Protein AF-A0A7V3KN75-F1 (afdb_monomer_lite)

pLDDT: mean 82.06, std 17.1, range [34.19, 98.38]

InterPro domains:
  IPR048667 Imm-5-like [PF21805] (8-122)

Secondary structure (DSSP, 8-state):
--HHHHHHHHHS-HHHHHHHHHHHHHHHHHHHHTT-TT--HHHHHHHHHHHHHTTSS-HHHHHHHHHHHHHHHHH---HHHHHHHHHHHHHHHTTT-TTHHHHHHHHHHHHHHHHHT-S---EEPTTS-EE-HHHHHHHHHHHHHHHHHHHHHHHHHHHHHHHHT--

Organism: NCBI:txid2052148

Radius of gyration: 17.26 Å; chains: 1; bounding box: 53×40×43 Å

Structure (mmCIF, N/CA/C/O backbone):
data_AF-A0A7V3KN75-F1
#
_entry.id   AF-A0A7V3KN75-F1
#
loop_
_atom_site.group_PDB
_atom_site.id
_atom_site.type_symbol
_atom_site.label_atom_id
_atom_site.label_alt_id
_atom_site.label_comp_id
_atom_site.label_asym_id
_atom_site.label_entity_id
_atom_site.label_seq_id
_atom_site.pdbx_PDB_ins_code
_atom_site.Cartn_x
_atom_site.Cartn_y
_atom_site.Cartn_z
_atom_site.occupancy
_atom_site.B_iso_or_equiv
_atom_site.auth_seq_id
_atom_site.auth_comp_id
_atom_site.auth_asym_id
_atom_site.auth_atom_id
_atom_site.pdbx_PDB_model_num
ATOM 1 N N . MET A 1 1 ? 3.617 18.042 2.501 1.00 60.09 1 MET A N 1
ATOM 2 C CA . MET A 1 1 ? 2.221 17.600 2.306 1.00 60.09 1 MET A CA 1
ATOM 3 C C . MET A 1 1 ? 1.349 18.780 2.686 1.00 60.09 1 MET A C 1
ATOM 5 O O . MET A 1 1 ? 1.619 19.323 3.752 1.00 60.09 1 MET A O 1
ATOM 9 N N . PRO A 1 2 ? 0.418 19.227 1.830 1.00 69.69 2 PRO A N 1
ATOM 10 C CA . PRO A 1 2 ? -0.382 20.414 2.116 1.00 69.69 2 PRO A CA 1
ATOM 11 C C . PRO A 1 2 ? -1.192 20.231 3.405 1.00 69.69 2 PRO A C 1
ATOM 13 O O . PRO A 1 2 ? -1.719 19.144 3.644 1.00 69.69 2 PRO A O 1
ATOM 16 N N . GLU A 1 3 ? -1.292 21.281 4.214 1.00 74.94 3 GLU A N 1
ATOM 17 C CA . GLU A 1 3 ? -1.978 21.284 5.515 1.00 74.94 3 GLU A CA 1
ATOM 18 C C . GLU A 1 3 ? -3.418 20.768 5.420 1.00 74.94 3 GLU A C 1
ATOM 20 O O . GLU A 1 3 ? -3.798 19.844 6.135 1.00 74.94 3 GLU A O 1
ATOM 25 N N . LYS A 1 4 ? -4.154 21.236 4.408 1.00 73.69 4 LYS A N 1
ATOM 26 C CA . LYS A 1 4 ? -5.523 20.799 4.109 1.00 73.69 4 LYS A CA 1
ATOM 27 C C . LYS A 1 4 ? -5.659 19.281 3.936 1.00 73.69 4 LYS A C 1
ATOM 29 O O . LYS A 1 4 ? -6.666 18.698 4.308 1.00 73.69 4 LYS A O 1
ATOM 34 N N . VAL A 1 5 ? -4.641 18.612 3.392 1.00 70.81 5 VAL A N 1
ATOM 35 C CA . VAL A 1 5 ? -4.664 17.151 3.223 1.00 70.81 5 VAL A CA 1
ATOM 36 C C . VAL A 1 5 ? -4.415 16.444 4.561 1.00 70.81 5 VAL A C 1
ATOM 38 O O . VAL A 1 5 ? -4.982 15.384 4.807 1.00 70.81 5 VAL A O 1
ATOM 41 N N . ARG A 1 6 ? -3.588 17.018 5.444 1.00 74.00 6 ARG A N 1
ATOM 42 C CA . ARG A 1 6 ? -3.345 16.451 6.780 1.00 74.00 6 ARG A CA 1
ATOM 43 C C . ARG A 1 6 ? -4.596 16.519 7.639 1.00 74.00 6 ARG A C 1
ATOM 45 O O . ARG A 1 6 ? -4.937 15.529 8.269 1.00 74.00 6 ARG A O 1
ATOM 52 N N . GLU A 1 7 ? -5.289 17.650 7.611 1.00 77.00 7 GLU A N 1
ATOM 53 C CA . GLU A 1 7 ? -6.553 17.838 8.323 1.00 77.00 7 GLU A CA 1
ATOM 54 C C . GLU A 1 7 ? -7.619 16.837 7.854 1.00 77.00 7 GLU A C 1
ATOM 56 O O . GLU A 1 7 ? -8.274 16.182 8.663 1.00 77.00 7 GLU A O 1
ATOM 61 N N . LEU A 1 8 ? -7.737 16.654 6.539 1.00 72.31 8 LEU A N 1
ATOM 62 C CA . LEU A 1 8 ? -8.638 15.675 5.937 1.00 72.31 8 LEU A CA 1
ATOM 63 C C . LEU A 1 8 ? -8.322 14.237 6.374 1.00 72.31 8 LEU A C 1
ATOM 65 O O . LEU A 1 8 ? -9.219 13.495 6.775 1.00 72.31 8 LEU A O 1
ATOM 69 N N . VAL A 1 9 ? -7.043 13.852 6.363 1.00 77.62 9 VAL A N 1
ATOM 70 C CA . VAL A 1 9 ? -6.611 12.552 6.892 1.00 77.62 9 VAL A CA 1
ATOM 71 C C . VAL A 1 9 ? -6.926 12.447 8.381 1.00 77.62 9 VAL A C 1
ATOM 73 O O . VAL A 1 9 ? -7.412 11.409 8.818 1.00 77.62 9 VAL A O 1
ATOM 76 N N . ALA A 1 10 ? -6.723 13.513 9.160 1.00 76.25 10 ALA A N 1
A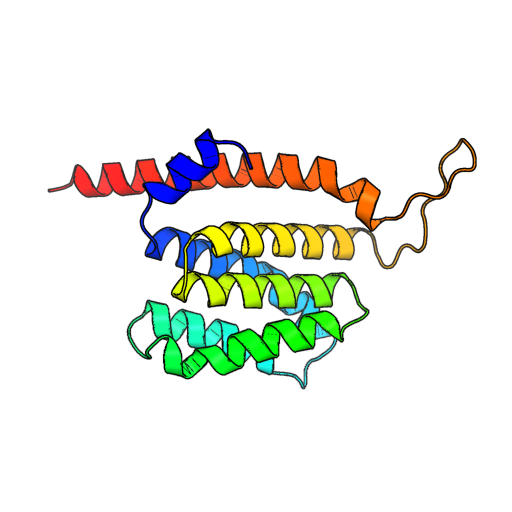TOM 77 C CA . ALA A 1 10 ? -6.983 13.548 10.597 1.00 76.25 10 ALA A CA 1
ATOM 78 C C . ALA A 1 10 ? -8.465 13.326 10.956 1.00 76.25 10 ALA A C 1
ATOM 80 O O . ALA A 1 10 ? -8.727 12.663 11.959 1.00 76.25 10 ALA A O 1
ATOM 81 N N . LYS A 1 11 ? -9.409 13.786 10.128 1.00 78.50 11 LYS A N 1
ATOM 82 C CA . LYS A 1 11 ? -10.856 13.673 10.390 1.00 78.50 11 LYS A CA 1
ATOM 83 C C . LYS A 1 11 ? -11.494 12.359 9.923 1.00 78.50 11 LYS A C 1
ATOM 85 O O . LYS A 1 11 ? -12.452 11.916 10.542 1.00 78.50 11 LYS A O 1
ATOM 90 N N . ALA A 1 12 ? -10.985 11.733 8.861 1.00 76.88 12 ALA A N 1
ATOM 91 C CA . ALA A 1 12 ? -11.597 10.521 8.307 1.00 76.88 12 ALA A CA 1
ATOM 92 C C . ALA A 1 12 ? -11.220 9.227 9.064 1.00 76.88 12 ALA A C 1
ATOM 94 O O . ALA A 1 12 ? -10.147 9.122 9.677 1.00 76.88 12 ALA A O 1
ATOM 95 N N . ASP A 1 13 ? -12.122 8.238 8.997 1.00 84.69 13 ASP A N 1
ATOM 96 C CA . ASP A 1 13 ? -12.003 6.941 9.671 1.00 84.69 13 ASP A CA 1
ATOM 97 C C . ASP A 1 13 ? -10.783 6.149 9.163 1.00 84.69 13 ASP A C 1
ATOM 99 O O . ASP A 1 13 ? -10.505 6.057 7.961 1.00 84.69 13 ASP A O 1
ATOM 103 N N . LYS A 1 14 ? -10.048 5.531 10.094 1.00 85.62 14 LYS A N 1
ATOM 104 C CA . LYS A 1 14 ? -8.906 4.664 9.789 1.00 85.62 14 LYS A CA 1
ATOM 105 C C . LYS A 1 14 ? -9.299 3.482 8.894 1.00 85.62 14 LYS A C 1
ATOM 107 O O . LYS A 1 14 ? -8.489 3.101 8.051 1.00 85.62 14 LYS A O 1
ATOM 112 N N . GLN A 1 15 ? -10.496 2.910 9.042 1.00 87.38 15 GLN A N 1
ATOM 113 C CA . GLN A 1 15 ? -10.975 1.808 8.200 1.00 87.38 15 GLN A CA 1
ATOM 114 C C . GLN A 1 15 ? -11.089 2.215 6.729 1.00 87.38 15 GLN A C 1
ATOM 116 O O . GLN A 1 15 ? -10.676 1.453 5.855 1.00 87.38 15 GLN A O 1
ATOM 121 N N . ILE A 1 16 ? -11.570 3.430 6.454 1.00 87.19 16 ILE A N 1
ATOM 122 C CA . ILE A 1 16 ? -11.676 3.964 5.091 1.00 87.19 16 ILE A CA 1
ATOM 123 C C . ILE A 1 16 ? -10.283 4.046 4.455 1.00 87.19 16 ILE A C 1
ATOM 125 O O . ILE A 1 16 ? -10.060 3.528 3.358 1.00 87.19 16 ILE A O 1
ATOM 129 N N . PHE A 1 17 ? -9.313 4.624 5.171 1.00 89.69 17 PHE A N 1
ATOM 130 C CA . PHE A 1 17 ? -7.927 4.700 4.700 1.00 89.69 17 PHE A CA 1
ATOM 131 C C . PHE A 1 17 ? -7.277 3.331 4.543 1.00 89.69 17 PHE A C 1
ATOM 133 O O . PHE A 1 17 ? -6.519 3.114 3.599 1.00 89.69 17 PHE A O 1
ATOM 140 N N . ALA A 1 18 ? -7.567 2.406 5.452 1.00 92.06 18 ALA A N 1
ATOM 141 C CA . ALA A 1 18 ? -7.028 1.063 5.407 1.00 92.06 18 ALA A CA 1
ATOM 142 C C . ALA A 1 18 ? -7.529 0.278 4.193 1.00 92.06 18 ALA A C 1
ATOM 144 O O . ALA A 1 18 ? -6.726 -0.331 3.483 1.00 92.06 18 ALA A O 1
ATOM 145 N N . ARG A 1 19 ? -8.835 0.345 3.913 1.00 91.75 19 ARG A N 1
ATOM 146 C CA . ARG A 1 19 ? -9.437 -0.278 2.733 1.00 91.75 19 ARG A CA 1
ATOM 147 C C . ARG A 1 19 ? -8.858 0.312 1.452 1.00 91.75 19 ARG A C 1
ATOM 149 O O . ARG A 1 19 ? -8.375 -0.435 0.606 1.00 91.75 19 ARG A O 1
ATOM 156 N N . TRP A 1 20 ? -8.809 1.637 1.349 1.00 91.56 20 TRP A N 1
ATOM 157 C CA . TRP A 1 20 ? -8.233 2.311 0.186 1.00 91.56 20 TRP A CA 1
ATOM 158 C C . TRP A 1 20 ? -6.763 1.957 -0.041 1.00 91.56 20 TRP A C 1
ATOM 160 O O . TRP A 1 20 ? -6.362 1.640 -1.161 1.00 91.56 20 TRP A O 1
ATOM 170 N N . ALA A 1 21 ? -5.959 1.937 1.024 1.00 94.75 21 ALA A N 1
ATOM 171 C CA . ALA A 1 21 ? -4.559 1.542 0.941 1.00 94.75 21 ALA A CA 1
ATOM 172 C C . ALA A 1 21 ? -4.398 0.084 0.479 1.00 94.75 21 ALA A C 1
ATOM 174 O O . ALA A 1 21 ? -3.518 -0.194 -0.341 1.00 94.75 21 ALA A O 1
ATOM 175 N N . SER A 1 22 ? -5.258 -0.824 0.960 1.00 96.50 22 SER A N 1
ATOM 176 C CA . SER A 1 22 ? -5.300 -2.219 0.506 1.00 96.50 22 SER A CA 1
ATOM 177 C C . SER A 1 22 ? -5.588 -2.296 -0.991 1.00 96.50 22 SER A C 1
ATOM 179 O O . SER A 1 22 ? -4.814 -2.907 -1.721 1.00 96.50 22 SER A O 1
ATOM 181 N N . GLU A 1 23 ? -6.626 -1.613 -1.477 1.00 94.88 23 GLU A N 1
ATOM 182 C CA . GLU A 1 23 ? -6.974 -1.605 -2.903 1.00 94.88 23 GLU A CA 1
ATOM 183 C C . GLU A 1 23 ? -5.858 -1.007 -3.775 1.00 94.88 23 GLU A C 1
ATOM 185 O O . GLU A 1 23 ? -5.565 -1.505 -4.862 1.00 94.88 23 GLU A O 1
ATOM 190 N N . CYS A 1 24 ? -5.199 0.065 -3.320 1.00 95.19 24 CYS A N 1
ATOM 191 C CA . CYS A 1 24 ? -4.031 0.621 -4.005 1.00 95.19 24 CYS A CA 1
ATOM 192 C C . CYS A 1 24 ? -2.904 -0.407 -4.143 1.00 95.19 24 CYS A C 1
ATOM 194 O O . CYS A 1 24 ? -2.293 -0.489 -5.208 1.00 95.19 24 CYS A O 1
ATOM 196 N N . ALA A 1 25 ? -2.627 -1.175 -3.088 1.00 97.88 25 ALA A N 1
ATOM 197 C CA . ALA A 1 25 ? -1.601 -2.208 -3.104 1.00 97.88 25 ALA A CA 1
ATOM 198 C C . ALA A 1 25 ? -1.994 -3.406 -3.989 1.00 97.88 25 ALA A C 1
ATOM 200 O O . ALA A 1 25 ? -1.175 -3.856 -4.790 1.00 97.88 25 ALA A O 1
ATOM 201 N N . GLU A 1 26 ? -3.242 -3.877 -3.906 1.00 97.62 26 GLU A N 1
ATOM 202 C CA . GLU A 1 26 ? -3.774 -4.981 -4.723 1.00 97.62 26 GLU A CA 1
ATOM 203 C C . GLU A 1 26 ? -3.651 -4.690 -6.222 1.00 97.62 26 GLU A C 1
ATOM 205 O O . GLU A 1 26 ? -3.166 -5.532 -6.979 1.00 97.62 26 GLU A O 1
ATOM 210 N N . ARG A 1 27 ? -3.982 -3.462 -6.646 1.00 96.56 27 ARG A N 1
ATOM 211 C CA . ARG A 1 27 ? -3.901 -3.031 -8.053 1.00 96.56 27 ARG A CA 1
ATOM 212 C C . ARG A 1 27 ? -2.508 -3.153 -8.664 1.00 96.56 27 ARG A C 1
ATOM 214 O O . ARG A 1 27 ? -2.406 -3.164 -9.883 1.00 96.56 27 ARG A O 1
ATOM 221 N N . VAL A 1 28 ? -1.442 -3.200 -7.867 1.00 97.31 28 VAL A N 1
ATOM 222 C CA . VAL A 1 28 ? -0.058 -3.208 -8.376 1.00 97.31 28 VAL A CA 1
ATOM 223 C C . VAL A 1 28 ? 0.752 -4.422 -7.947 1.00 97.31 28 VAL A C 1
ATOM 225 O O . VAL A 1 28 ? 1.849 -4.610 -8.467 1.00 97.31 28 VAL A O 1
ATOM 228 N N . LEU A 1 29 ? 0.245 -5.245 -7.022 1.00 97.31 29 LEU A N 1
ATOM 229 C CA . LEU A 1 29 ? 0.973 -6.399 -6.487 1.00 97.31 29 LEU A CA 1
ATOM 230 C C . LEU A 1 29 ? 1.393 -7.384 -7.589 1.00 97.31 29 LEU A C 1
ATOM 232 O O . LEU A 1 29 ? 2.501 -7.914 -7.538 1.00 97.31 29 LEU A O 1
ATOM 236 N N . HIS A 1 30 ? 0.578 -7.540 -8.632 1.00 96.50 30 HIS A N 1
ATOM 237 C CA . HIS A 1 30 ? 0.894 -8.396 -9.776 1.00 96.50 30 HIS A CA 1
ATOM 238 C C . HIS A 1 30 ? 2.236 -8.042 -10.453 1.00 96.50 30 HIS A C 1
ATOM 240 O O . HIS A 1 30 ? 2.956 -8.942 -10.867 1.00 96.50 30 HIS A O 1
ATOM 246 N N . TYR A 1 31 ? 2.670 -6.770 -10.458 1.00 95.75 31 TYR A N 1
ATOM 247 C CA . TYR A 1 31 ? 3.995 -6.390 -10.982 1.00 95.75 31 TYR A CA 1
ATOM 248 C C . TYR A 1 31 ? 5.165 -7.027 -10.222 1.00 95.75 31 TYR A C 1
ATOM 250 O O . TYR A 1 31 ? 6.270 -7.124 -10.756 1.00 95.75 31 TYR A O 1
ATOM 258 N N . TYR A 1 32 ? 4.949 -7.402 -8.961 1.00 96.38 32 TYR A N 1
ATOM 259 C CA . TYR A 1 32 ? 5.902 -8.171 -8.176 1.00 96.38 32 TYR A CA 1
ATOM 260 C C . TYR A 1 32 ? 5.745 -9.673 -8.423 1.00 96.38 32 TYR A C 1
ATOM 262 O O . TYR A 1 32 ? 6.733 -10.352 -8.695 1.00 96.38 32 TYR A O 1
ATOM 270 N N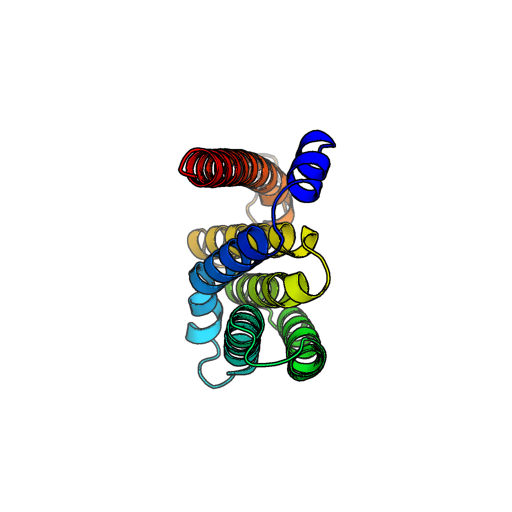 . GLU A 1 33 ? 4.515 -10.182 -8.345 1.00 94.94 33 GLU A N 1
ATOM 271 C CA . GLU A 1 33 ? 4.222 -11.618 -8.429 1.00 94.94 33 GLU A CA 1
ATOM 272 C C . GLU A 1 33 ? 4.570 -12.214 -9.805 1.00 94.94 33 GLU A C 1
ATOM 274 O O . GLU A 1 33 ? 5.045 -13.345 -9.861 1.00 94.94 33 GLU A O 1
ATOM 279 N N . GLU A 1 34 ? 4.450 -11.438 -10.889 1.00 94.38 34 GLU A N 1
ATOM 280 C CA . GLU A 1 34 ? 4.896 -11.823 -12.240 1.00 94.38 34 GLU A CA 1
ATOM 281 C C . GLU A 1 34 ? 6.396 -12.166 -12.293 1.00 94.38 34 GLU A C 1
ATOM 283 O O . GLU A 1 34 ? 6.802 -13.091 -12.993 1.00 94.38 34 GLU A O 1
ATOM 288 N N . LEU A 1 35 ? 7.234 -11.429 -11.555 1.00 94.19 35 LEU A N 1
ATOM 289 C CA . LEU A 1 35 ? 8.695 -11.586 -11.582 1.00 94.19 35 LEU A CA 1
ATOM 290 C C . LEU A 1 35 ? 9.224 -12.494 -10.467 1.00 94.19 35 LEU A C 1
ATOM 292 O O . LEU A 1 35 ? 10.302 -13.070 -10.598 1.00 94.19 35 LEU A O 1
ATOM 296 N N . TYR A 1 36 ? 8.487 -12.610 -9.363 1.00 93.75 36 TYR A N 1
ATOM 297 C CA . TYR A 1 36 ? 8.903 -13.319 -8.153 1.00 93.75 36 TYR A CA 1
ATOM 298 C C . TYR A 1 36 ? 7.811 -14.290 -7.674 1.00 93.75 36 TYR A C 1
ATOM 300 O O . TYR A 1 36 ? 7.436 -14.283 -6.504 1.00 93.75 36 TYR A O 1
ATOM 308 N N . HIS A 1 37 ? 7.314 -15.146 -8.570 1.00 90.94 37 HIS A N 1
ATOM 309 C CA . HIS A 1 37 ? 6.171 -16.048 -8.345 1.00 90.94 37 HIS A CA 1
ATOM 310 C C . HIS A 1 37 ? 6.301 -16.990 -7.126 1.00 90.94 37 HIS A C 1
ATOM 312 O O . HIS A 1 37 ? 5.294 -17.372 -6.521 1.00 90.94 37 HIS A O 1
ATOM 318 N N . ASN A 1 38 ? 7.532 -17.336 -6.733 1.00 92.44 38 ASN A N 1
ATOM 319 C CA . ASN A 1 38 ? 7.813 -18.176 -5.560 1.00 92.44 38 ASN A CA 1
ATOM 320 C C . ASN A 1 38 ? 7.877 -17.390 -4.239 1.00 92.44 38 ASN A C 1
ATOM 322 O O . ASN A 1 38 ? 7.823 -17.983 -3.163 1.00 92.44 38 ASN A O 1
ATOM 326 N N . ASP A 1 39 ? 7.979 -16.060 -4.282 1.00 93.94 39 ASP A N 1
ATOM 327 C CA . ASP A 1 39 ? 8.101 -15.230 -3.085 1.00 93.94 39 ASP A CA 1
ATOM 328 C C . ASP A 1 39 ? 6.739 -14.686 -2.640 1.00 93.94 39 ASP A C 1
ATOM 330 O O . ASP A 1 39 ? 6.254 -13.654 -3.105 1.00 93.94 39 ASP A O 1
ATOM 334 N N . ARG A 1 40 ? 6.121 -15.378 -1.681 1.00 93.25 40 ARG A N 1
ATOM 335 C CA . ARG A 1 40 ? 4.776 -15.053 -1.178 1.00 93.25 40 ARG A CA 1
ATOM 336 C C . ARG A 1 40 ? 4.760 -14.036 -0.037 1.00 93.25 40 ARG A C 1
ATOM 338 O O . ARG A 1 40 ? 3.682 -13.695 0.446 1.00 93.25 40 ARG A O 1
ATOM 345 N N . ARG A 1 41 ? 5.910 -13.518 0.407 1.00 94.19 41 ARG A N 1
ATOM 346 C CA . ARG A 1 41 ? 5.997 -12.666 1.611 1.00 94.19 41 ARG A CA 1
ATOM 347 C C . ARG A 1 41 ? 5.136 -11.400 1.508 1.00 94.19 41 ARG A C 1
ATOM 349 O O . ARG A 1 41 ? 4.431 -11.068 2.458 1.00 94.19 41 ARG A O 1
ATOM 356 N N . SER A 1 42 ? 5.134 -10.724 0.354 1.00 95.06 42 SER A N 1
ATOM 357 C CA . SER A 1 42 ? 4.302 -9.527 0.136 1.00 95.06 42 SER A CA 1
ATOM 358 C C . SER A 1 42 ? 2.809 -9.854 0.059 1.00 95.06 42 SER A C 1
ATOM 360 O O . SER A 1 42 ? 1.997 -9.144 0.646 1.00 95.06 42 SER A O 1
ATOM 362 N N . HIS A 1 43 ? 2.447 -10.962 -0.589 1.00 95.88 43 HIS A N 1
ATOM 363 C CA . HIS A 1 43 ? 1.067 -11.444 -0.619 1.00 95.88 43 HIS A CA 1
ATOM 364 C C . HIS A 1 43 ? 0.547 -11.740 0.796 1.00 95.88 43 HIS A C 1
ATOM 366 O O . HIS A 1 43 ? -0.532 -11.291 1.179 1.00 95.88 43 HIS A O 1
ATOM 372 N N . LEU A 1 44 ? 1.350 -12.438 1.606 1.00 96.62 44 LEU A N 1
ATOM 373 C CA . LEU A 1 44 ? 1.021 -12.749 2.996 1.00 96.62 44 LEU A CA 1
ATOM 374 C C . LEU A 1 44 ? 0.859 -11.484 3.842 1.00 96.62 44 LEU A C 1
ATOM 376 O O . LEU A 1 44 ? -0.097 -11.399 4.605 1.00 96.62 44 LEU A O 1
ATOM 380 N N . ALA A 1 45 ? 1.724 -10.479 3.680 1.00 97.38 45 ALA A N 1
ATOM 381 C CA . ALA A 1 45 ? 1.581 -9.211 4.393 1.00 97.38 45 ALA A CA 1
ATOM 382 C C . ALA A 1 45 ? 0.256 -8.499 4.064 1.00 97.38 45 ALA A C 1
ATOM 384 O O . ALA A 1 45 ? -0.415 -8.009 4.973 1.00 97.38 45 ALA A O 1
ATOM 385 N N . LEU A 1 46 ? -0.143 -8.476 2.787 1.00 97.38 46 LEU A N 1
ATOM 386 C CA . LEU A 1 46 ? -1.404 -7.869 2.354 1.00 97.38 46 LEU A CA 1
ATOM 387 C C . LEU A 1 46 ? -2.619 -8.660 2.853 1.00 97.38 46 LEU A C 1
ATOM 389 O O . LEU A 1 46 ? -3.567 -8.075 3.375 1.00 97.38 46 LEU A O 1
ATOM 393 N N . LYS A 1 47 ? -2.569 -9.992 2.763 1.00 97.50 47 LYS A N 1
ATOM 394 C CA . LYS A 1 47 ? -3.612 -10.873 3.296 1.00 97.50 47 LYS A CA 1
ATOM 395 C C . LYS A 1 47 ? -3.778 -10.694 4.805 1.00 97.50 47 LYS A C 1
ATOM 397 O O . LYS A 1 47 ? -4.893 -10.479 5.265 1.00 97.50 47 LYS A O 1
ATOM 402 N N . SER A 1 48 ? -2.685 -10.721 5.568 1.00 97.62 48 SER A N 1
ATOM 403 C CA . SER A 1 48 ? -2.725 -10.505 7.016 1.00 97.62 48 SER A CA 1
ATOM 404 C C . SER A 1 48 ? -3.233 -9.112 7.379 1.00 97.62 48 SER A C 1
ATOM 406 O O . SER A 1 48 ? -3.979 -8.971 8.342 1.00 97.62 48 SER A O 1
ATOM 408 N N . PHE A 1 49 ? -2.897 -8.086 6.593 1.00 97.31 49 PHE A N 1
ATOM 409 C CA . PHE A 1 49 ? -3.481 -6.764 6.783 1.00 97.31 49 PHE A CA 1
ATOM 410 C C . PHE A 1 49 ? -5.006 -6.790 6.614 1.00 97.31 49 PHE A C 1
ATOM 412 O O . PHE A 1 49 ? -5.712 -6.280 7.477 1.00 97.31 49 PHE A O 1
ATOM 419 N N . LYS A 1 50 ? -5.534 -7.457 5.581 1.00 96.50 50 LYS A N 1
ATOM 420 C CA . LYS A 1 50 ? -6.987 -7.640 5.408 1.00 96.50 50 LYS A CA 1
ATOM 421 C C . LYS A 1 50 ? -7.611 -8.456 6.540 1.00 96.50 50 LYS A C 1
ATOM 423 O O . LYS A 1 50 ? -8.699 -8.119 6.998 1.00 96.50 50 LYS A O 1
ATOM 428 N N . ASP A 1 51 ? -6.940 -9.499 7.021 1.00 96.75 51 ASP A N 1
ATOM 429 C CA . ASP A 1 51 ? -7.401 -10.276 8.176 1.00 96.75 51 ASP A CA 1
ATOM 430 C C . ASP A 1 51 ? -7.467 -9.395 9.442 1.00 96.75 51 ASP A C 1
ATOM 432 O O . ASP A 1 51 ? -8.447 -9.459 10.184 1.00 96.75 51 ASP A O 1
ATOM 436 N N . TYR A 1 52 ? -6.502 -8.490 9.637 1.00 95.00 52 TYR A N 1
ATOM 437 C CA . TYR A 1 52 ? -6.536 -7.476 10.697 1.00 95.00 52 TYR A CA 1
ATOM 438 C C . TYR A 1 52 ? -7.704 -6.492 10.548 1.00 95.00 52 TYR A C 1
ATOM 440 O O . TYR A 1 52 ? -8.367 -6.197 11.540 1.00 95.00 52 TYR A O 1
ATOM 448 N N . LEU A 1 53 ? -8.003 -6.017 9.332 1.00 92.62 53 LEU A N 1
ATOM 449 C CA . LEU A 1 53 ? -9.153 -5.128 9.097 1.00 92.62 53 LEU A CA 1
ATOM 450 C C . LEU A 1 53 ? -10.493 -5.794 9.407 1.00 92.62 53 LEU A C 1
ATOM 452 O O . LEU A 1 53 ? -11.420 -5.118 9.834 1.00 92.62 53 LEU A O 1
ATOM 456 N N . ASN A 1 54 ? -10.567 -7.114 9.254 1.00 93.06 54 ASN A N 1
ATOM 457 C CA . ASN A 1 54 ? -11.735 -7.913 9.614 1.00 93.06 54 ASN A CA 1
ATOM 458 C C . ASN A 1 54 ? -11.724 -8.377 11.084 1.00 93.06 54 ASN A C 1
ATOM 460 O O . ASN A 1 54 ? -12.511 -9.244 11.452 1.00 93.06 54 ASN A O 1
ATOM 464 N N . GLY A 1 55 ? -10.802 -7.877 11.916 1.00 94.25 55 GLY A N 1
ATOM 465 C CA . GLY A 1 55 ? -10.708 -8.235 13.335 1.00 94.25 55 GLY A CA 1
ATOM 466 C C . GLY A 1 55 ? -10.224 -9.662 13.621 1.00 94.25 55 GLY A C 1
ATOM 467 O O . GLY A 1 55 ? -10.282 -10.098 14.766 1.00 94.25 55 GLY A O 1
ATOM 468 N N . LYS A 1 56 ? -9.728 -10.398 12.616 1.00 96.94 56 LYS A N 1
ATOM 469 C CA . LYS A 1 56 ? -9.331 -11.813 12.754 1.00 96.94 56 LYS A CA 1
ATOM 470 C C . LYS A 1 56 ? -7.989 -12.005 13.456 1.00 96.94 56 LYS A C 1
ATOM 472 O O . LYS A 1 56 ? -7.760 -13.048 14.055 1.00 96.94 56 LYS A O 1
ATOM 477 N N . ILE A 1 57 ? -7.092 -11.026 13.348 1.00 97.00 57 ILE A N 1
ATOM 478 C CA . ILE A 1 57 ? -5.760 -11.051 13.967 1.00 97.00 57 ILE A CA 1
ATOM 479 C C . ILE A 1 57 ? -5.422 -9.680 14.550 1.00 97.00 57 ILE A C 1
ATOM 481 O O . ILE A 1 57 ? -5.934 -8.654 14.097 1.00 97.00 57 ILE A O 1
ATOM 485 N N . ARG A 1 58 ? -4.503 -9.626 15.516 1.00 95.50 58 ARG A N 1
ATOM 486 C CA . ARG A 1 58 ? -3.996 -8.357 16.063 1.00 95.50 58 ARG A CA 1
ATOM 487 C C . ARG A 1 58 ? -2.812 -7.834 15.259 1.00 95.50 58 ARG A C 1
ATOM 489 O O . ARG A 1 58 ? -2.030 -8.595 14.698 1.00 95.50 58 ARG A O 1
ATOM 496 N N . PHE A 1 59 ? -2.591 -6.520 15.316 1.00 93.44 59 PHE A N 1
ATOM 497 C CA . PHE A 1 59 ? -1.464 -5.864 14.639 1.00 93.44 59 PHE A CA 1
ATOM 498 C C . PHE A 1 59 ? -0.099 -6.509 14.929 1.00 93.44 59 PHE A C 1
ATOM 500 O O . PHE A 1 59 ? 0.718 -6.700 14.027 1.00 93.44 59 PHE A O 1
ATOM 507 N N . LYS A 1 60 ? 0.143 -6.909 16.184 1.00 95.81 60 LYS A N 1
ATOM 508 C CA . LYS A 1 60 ? 1.403 -7.551 16.588 1.00 95.81 60 LYS A CA 1
ATOM 509 C C . LYS A 1 60 ? 1.687 -8.870 15.861 1.00 95.81 60 LYS A C 1
ATOM 511 O O . LYS A 1 60 ? 2.851 -9.219 15.706 1.00 95.81 60 LYS A O 1
ATOM 516 N N . GLU A 1 61 ? 0.651 -9.571 15.404 1.00 95.19 61 GLU A N 1
ATOM 517 C CA . GLU A 1 61 ? 0.763 -10.903 14.799 1.00 95.19 61 GLU A CA 1
ATOM 518 C C . GLU A 1 61 ? 1.333 -10.835 13.378 1.00 95.19 61 GLU A C 1
ATOM 520 O O . GLU A 1 61 ? 2.052 -11.738 12.964 1.00 95.19 61 GLU A O 1
ATOM 525 N N . PHE A 1 62 ? 1.107 -9.730 12.658 1.00 94.88 62 PHE A N 1
ATOM 526 C CA . PHE A 1 62 ? 1.621 -9.551 11.295 1.00 94.88 62 PHE A CA 1
ATOM 527 C C . PHE A 1 62 ? 2.665 -8.438 11.152 1.00 94.88 62 PHE A C 1
ATOM 529 O O . PHE A 1 62 ? 3.232 -8.269 10.072 1.00 94.88 62 PHE A O 1
ATOM 536 N N . ARG A 1 63 ? 3.012 -7.721 12.232 1.00 96.62 63 ARG A N 1
ATOM 537 C CA . ARG A 1 63 ? 4.047 -6.668 12.215 1.00 96.62 63 ARG A CA 1
ATOM 538 C C . ARG A 1 63 ? 5.375 -7.147 11.614 1.00 96.62 63 ARG A C 1
ATOM 540 O O . ARG A 1 63 ? 6.006 -6.401 10.867 1.00 96.62 63 ARG A O 1
ATOM 547 N N . LYS A 1 64 ? 5.792 -8.390 11.888 1.00 96.88 64 LYS A N 1
ATOM 548 C CA . LYS A 1 64 ? 7.018 -8.975 11.311 1.00 96.88 64 LYS A CA 1
ATOM 549 C C . LYS A 1 64 ? 6.945 -9.075 9.781 1.00 96.88 64 LYS A C 1
ATOM 551 O O . LYS A 1 64 ? 7.933 -8.779 9.116 1.00 96.88 64 LYS A O 1
ATOM 556 N N . LEU A 1 65 ? 5.777 -9.409 9.223 1.00 96.81 65 LEU A N 1
ATOM 557 C CA . LEU A 1 65 ? 5.561 -9.467 7.772 1.00 96.81 65 LEU A CA 1
ATOM 558 C C . LEU A 1 65 ? 5.677 -8.081 7.126 1.00 96.81 65 LEU A C 1
ATOM 560 O O . LEU A 1 65 ? 6.218 -7.965 6.028 1.00 96.81 65 LEU A O 1
ATOM 564 N N . ILE A 1 66 ? 5.242 -7.020 7.813 1.00 96.75 66 ILE A N 1
ATOM 565 C CA . ILE A 1 66 ? 5.400 -5.633 7.341 1.00 96.75 66 ILE A CA 1
ATOM 566 C C . ILE A 1 66 ? 6.887 -5.275 7.211 1.00 96.75 66 ILE A C 1
ATOM 568 O O . ILE A 1 66 ? 7.329 -4.787 6.167 1.00 96.75 66 ILE A O 1
ATOM 572 N N . LEU A 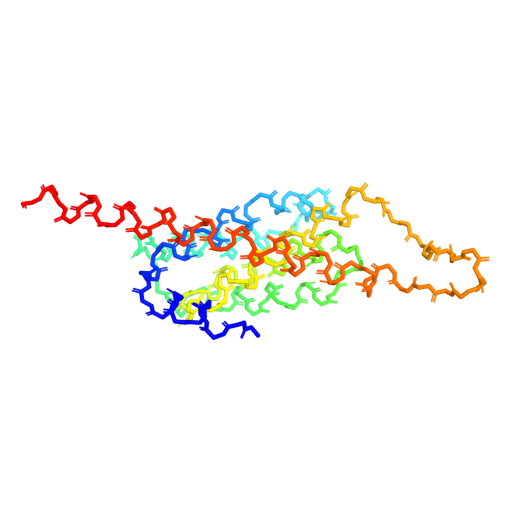1 67 ? 7.670 -5.537 8.263 1.00 97.19 67 LEU A N 1
ATOM 573 C CA . LEU A 1 67 ? 9.107 -5.246 8.286 1.00 97.19 67 LEU A CA 1
ATOM 574 C C . LEU A 1 67 ? 9.853 -6.027 7.202 1.00 97.19 67 LEU A C 1
ATOM 576 O O . LEU A 1 67 ? 10.684 -5.461 6.487 1.00 97.19 67 LEU A O 1
ATOM 580 N N . GLU A 1 68 ? 9.502 -7.299 7.037 1.00 97.19 68 GLU A N 1
ATOM 581 C CA . GLU A 1 68 ? 10.060 -8.151 5.997 1.00 97.19 68 GLU A CA 1
ATOM 582 C C . GLU A 1 68 ? 9.695 -7.641 4.595 1.00 97.19 68 GLU A C 1
ATOM 584 O O . GLU A 1 68 ? 10.556 -7.521 3.729 1.00 97.19 68 GLU A O 1
ATOM 589 N N . THR A 1 69 ? 8.453 -7.206 4.382 1.00 96.75 69 THR A N 1
ATOM 590 C CA . THR A 1 69 ? 8.023 -6.604 3.108 1.00 96.75 69 THR A CA 1
ATOM 591 C C . THR A 1 69 ? 8.815 -5.328 2.794 1.00 96.75 69 THR A C 1
ATOM 593 O O . THR A 1 69 ? 9.256 -5.125 1.660 1.00 96.75 69 THR A O 1
ATOM 596 N N . HIS A 1 70 ? 9.095 -4.487 3.796 1.00 97.31 70 HIS A N 1
ATOM 597 C CA . HIS A 1 70 ? 9.992 -3.342 3.616 1.00 97.31 70 HIS A CA 1
ATOM 598 C C . HIS A 1 70 ? 11.417 -3.756 3.233 1.00 97.31 70 HIS A C 1
ATOM 600 O O . HIS A 1 70 ? 12.056 -3.057 2.444 1.00 97.31 70 HIS A O 1
ATOM 606 N N . ARG A 1 71 ? 11.939 -4.849 3.797 1.00 97.19 71 ARG A N 1
ATOM 607 C CA . ARG A 1 71 ? 13.263 -5.387 3.460 1.00 97.19 71 ARG A CA 1
ATOM 608 C C . ARG A 1 71 ? 13.313 -5.862 2.009 1.00 97.19 71 ARG A C 1
ATOM 610 O O . ARG A 1 71 ? 14.159 -5.373 1.266 1.00 97.19 71 ARG A O 1
ATOM 617 N N . ILE A 1 72 ? 12.349 -6.676 1.584 1.00 94.88 72 ILE A N 1
ATOM 618 C CA . ILE A 1 72 ? 12.214 -7.159 0.199 1.00 94.88 72 ILE A CA 1
ATOM 619 C C . ILE A 1 72 ? 12.246 -5.989 -0.781 1.00 94.88 72 ILE A C 1
ATOM 621 O O . ILE A 1 72 ? 13.017 -5.989 -1.737 1.00 94.88 72 ILE A O 1
ATOM 625 N N . ALA A 1 73 ? 11.473 -4.934 -0.513 1.00 95.12 73 ALA A N 1
ATOM 626 C CA . ALA A 1 73 ? 11.461 -3.738 -1.348 1.00 95.12 73 ALA A CA 1
ATOM 627 C C . ALA A 1 73 ? 12.834 -3.049 -1.493 1.00 95.12 73 ALA A C 1
ATOM 629 O O . ALA A 1 73 ? 13.043 -2.312 -2.457 1.00 95.12 73 ALA A O 1
ATOM 630 N N . ARG A 1 74 ? 13.763 -3.200 -0.543 1.00 93.75 74 ARG A N 1
ATOM 631 C CA . ARG A 1 74 ? 15.122 -2.642 -0.667 1.00 93.75 74 ARG A CA 1
ATOM 632 C C . ARG A 1 74 ? 15.998 -3.494 -1.583 1.00 93.75 74 ARG A C 1
ATOM 634 O O . ARG A 1 74 ? 16.804 -2.929 -2.313 1.00 93.75 74 ARG A O 1
ATOM 641 N N . GLU A 1 75 ? 15.783 -4.804 -1.580 1.00 92.00 75 GLU A N 1
ATOM 642 C CA . GLU A 1 75 ? 16.569 -5.792 -2.326 1.00 92.00 75 GLU A CA 1
ATOM 643 C C . GLU A 1 75 ? 16.216 -5.833 -3.826 1.00 92.00 75 GLU A C 1
ATOM 645 O O . GLU A 1 75 ? 17.060 -6.174 -4.647 1.00 92.00 75 GLU A O 1
ATOM 650 N N . LYS A 1 76 ? 14.986 -5.476 -4.231 1.00 91.75 76 LYS A N 1
ATOM 651 C CA . LYS A 1 76 ? 14.561 -5.622 -5.640 1.00 91.75 76 LYS A CA 1
ATOM 652 C C . LYS A 1 76 ? 15.074 -4.509 -6.535 1.00 91.75 76 LYS A C 1
ATOM 654 O O . LYS A 1 76 ? 14.787 -3.347 -6.273 1.00 91.75 76 LYS A O 1
ATOM 659 N N . GLU A 1 77 ? 15.746 -4.831 -7.633 1.00 89.44 77 GLU A N 1
ATOM 660 C CA . GLU A 1 77 ? 16.228 -3.839 -8.608 1.00 89.44 77 GLU A CA 1
ATOM 661 C C . GLU A 1 77 ? 15.149 -3.379 -9.593 1.00 89.44 77 GLU A C 1
ATOM 663 O O . GLU A 1 77 ? 15.105 -2.201 -9.960 1.00 89.44 77 GLU A O 1
ATOM 668 N N . ASN A 1 78 ? 14.238 -4.281 -9.975 1.00 92.38 78 ASN A N 1
ATOM 669 C CA . ASN A 1 78 ? 13.125 -3.961 -10.860 1.00 92.38 78 ASN A CA 1
ATOM 670 C C . ASN A 1 78 ? 12.212 -2.913 -10.202 1.00 92.38 78 ASN A C 1
ATOM 672 O O . ASN A 1 78 ? 11.625 -3.156 -9.148 1.00 92.38 78 ASN A O 1
ATOM 676 N N . LEU A 1 79 ? 12.116 -1.727 -10.812 1.00 91.25 79 LEU A N 1
ATOM 677 C CA . LEU A 1 79 ? 11.428 -0.581 -10.213 1.00 91.25 79 LEU A CA 1
ATOM 678 C C . LEU A 1 79 ? 9.913 -0.796 -10.047 1.00 91.25 79 LEU A C 1
ATOM 680 O O . LEU A 1 79 ? 9.436 -0.536 -8.941 1.00 91.25 79 LEU A O 1
ATOM 684 N N . PRO A 1 80 ? 9.157 -1.286 -11.054 1.00 92.94 80 PRO A N 1
ATOM 685 C CA . PRO A 1 80 ? 7.747 -1.637 -10.869 1.00 92.94 80 PRO A CA 1
ATOM 686 C C . PRO A 1 80 ? 7.516 -2.590 -9.693 1.00 92.94 80 PRO A C 1
ATOM 688 O O . PRO A 1 80 ? 6.749 -2.265 -8.788 1.00 92.94 80 PRO A O 1
ATOM 691 N N . ALA A 1 81 ? 8.253 -3.702 -9.644 1.00 95.75 81 ALA A N 1
ATOM 692 C CA . ALA A 1 81 ? 8.150 -4.697 -8.580 1.00 95.75 81 ALA A CA 1
ATOM 693 C C . ALA A 1 81 ? 8.534 -4.121 -7.207 1.00 95.75 81 ALA A C 1
ATOM 695 O O . ALA A 1 81 ? 7.802 -4.274 -6.231 1.00 95.75 81 ALA A O 1
ATOM 696 N N . ARG A 1 82 ? 9.644 -3.375 -7.131 1.00 96.06 82 ARG A N 1
ATOM 697 C CA . ARG A 1 82 ? 10.070 -2.646 -5.925 1.00 96.06 82 ARG A CA 1
ATOM 698 C C . ARG A 1 82 ? 8.957 -1.740 -5.406 1.00 96.06 82 ARG A C 1
ATOM 700 O O . ARG A 1 82 ? 8.696 -1.717 -4.204 1.00 96.06 82 ARG A O 1
ATOM 707 N N . PHE A 1 83 ? 8.344 -0.944 -6.278 1.00 95.81 83 PHE A N 1
ATOM 708 C CA . PHE A 1 83 ? 7.305 -0.002 -5.874 1.00 95.81 83 PHE A CA 1
ATOM 709 C C . PHE A 1 83 ? 6.000 -0.706 -5.500 1.00 95.81 83 PHE A C 1
ATOM 711 O O . PHE A 1 83 ? 5.387 -0.298 -4.518 1.00 95.81 83 PHE A O 1
ATOM 718 N N . ALA A 1 84 ? 5.634 -1.799 -6.169 1.00 97.31 84 ALA A N 1
ATOM 719 C CA . ALA A 1 84 ? 4.501 -2.631 -5.770 1.00 97.31 84 ALA A CA 1
ATOM 720 C C . ALA A 1 84 ? 4.661 -3.168 -4.337 1.00 97.31 84 ALA A C 1
ATOM 722 O O . ALA A 1 84 ? 3.788 -2.968 -3.493 1.00 97.31 84 ALA A O 1
ATOM 723 N N . VAL A 1 85 ? 5.827 -3.731 -4.004 1.00 98.06 85 VAL A N 1
ATOM 724 C CA . VAL A 1 85 ? 6.122 -4.208 -2.640 1.00 98.06 85 VAL A CA 1
ATOM 725 C C . VAL A 1 85 ? 6.104 -3.064 -1.622 1.00 98.06 85 VAL A C 1
ATOM 727 O O . VAL A 1 85 ? 5.601 -3.222 -0.510 1.00 98.06 85 VAL A O 1
ATOM 730 N N . ARG A 1 86 ? 6.607 -1.875 -1.986 1.00 98.19 86 ARG A N 1
ATOM 731 C CA . ARG A 1 86 ? 6.504 -0.696 -1.108 1.00 98.19 86 ARG A CA 1
ATOM 732 C C . ARG A 1 86 ? 5.059 -0.265 -0.886 1.00 98.19 86 ARG A C 1
ATOM 734 O O . ARG A 1 86 ? 4.754 0.162 0.224 1.00 98.19 86 ARG A O 1
ATOM 741 N N . ALA A 1 87 ? 4.195 -0.371 -1.894 1.00 98.00 87 ALA A N 1
ATOM 742 C CA . ALA A 1 87 ? 2.775 -0.073 -1.746 1.00 98.00 87 ALA A CA 1
ATOM 743 C C . ALA A 1 87 ? 2.128 -1.012 -0.717 1.00 98.00 87 ALA A C 1
ATOM 745 O O . ALA A 1 87 ? 1.471 -0.530 0.201 1.00 98.00 87 ALA A O 1
ATOM 746 N N . VAL A 1 88 ? 2.418 -2.317 -0.790 1.00 98.38 88 VAL A N 1
ATOM 747 C CA . VAL A 1 88 ? 1.962 -3.308 0.202 1.00 98.38 88 VAL A CA 1
ATOM 748 C C . VAL A 1 88 ? 2.468 -2.991 1.606 1.00 98.38 88 VAL A C 1
ATOM 750 O O . VAL A 1 88 ? 1.683 -2.972 2.551 1.00 98.38 88 VAL A O 1
ATOM 753 N N . ALA A 1 89 ? 3.767 -2.721 1.760 1.00 98.12 89 ALA A N 1
ATOM 754 C CA . ALA A 1 89 ? 4.348 -2.447 3.074 1.00 98.12 89 ALA A CA 1
ATOM 755 C C . ALA A 1 89 ? 3.714 -1.209 3.733 1.00 98.12 89 ALA A C 1
ATOM 757 O O . ALA A 1 89 ? 3.426 -1.212 4.930 1.00 98.12 89 ALA A O 1
ATOM 758 N N . GLN A 1 90 ? 3.450 -0.165 2.940 1.00 98.06 90 GLN A N 1
ATOM 759 C CA . GLN A 1 90 ? 2.748 1.029 3.405 1.00 98.06 90 GLN A CA 1
ATOM 760 C C . GLN A 1 90 ? 1.283 0.723 3.740 1.00 98.06 90 GLN A C 1
ATOM 762 O O . GLN A 1 90 ? 0.829 1.101 4.812 1.00 98.06 90 GLN A O 1
ATOM 767 N N . ALA A 1 91 ? 0.564 -0.024 2.898 1.00 97.81 91 ALA A N 1
ATOM 768 C CA . ALA A 1 91 ? -0.820 -0.401 3.180 1.00 97.81 91 ALA A CA 1
ATOM 769 C C . ALA A 1 91 ? -0.938 -1.146 4.515 1.00 97.81 91 ALA A C 1
ATOM 771 O O . ALA A 1 91 ? -1.677 -0.719 5.396 1.00 97.81 91 ALA A O 1
ATOM 772 N N . ALA A 1 92 ? -0.114 -2.172 4.722 1.00 97.38 92 ALA A N 1
ATOM 773 C CA . ALA A 1 92 ? -0.104 -2.940 5.962 1.00 97.38 92 ALA A CA 1
ATOM 774 C C . ALA A 1 92 ? 0.268 -2.091 7.198 1.00 97.38 92 ALA A C 1
ATOM 776 O O . ALA A 1 92 ? -0.228 -2.333 8.301 1.00 97.38 92 ALA A O 1
ATOM 777 N N . SER A 1 93 ? 1.093 -1.054 7.014 1.00 97.31 93 SER A N 1
ATOM 778 C CA . SER A 1 93 ? 1.479 -0.113 8.075 1.00 97.31 93 SER A CA 1
ATOM 779 C C . SER A 1 93 ? 0.350 0.833 8.505 1.00 97.31 93 SER A C 1
ATOM 781 O O . SER A 1 93 ? 0.464 1.453 9.562 1.00 97.31 93 SER A O 1
ATOM 783 N N . VAL A 1 94 ? -0.774 0.902 7.777 1.00 95.69 94 VAL A N 1
ATOM 784 C CA . VAL A 1 94 ? -1.971 1.656 8.208 1.00 95.69 94 VAL A CA 1
ATOM 785 C C . VAL A 1 94 ? -2.547 1.121 9.520 1.00 95.69 94 VAL A C 1
ATOM 787 O O . VAL A 1 94 ? -3.131 1.877 10.297 1.00 95.69 94 VAL A O 1
ATOM 790 N N . GLY A 1 95 ? -2.321 -0.163 9.825 1.00 92.12 95 GLY A N 1
ATOM 791 C CA . GLY A 1 95 ? -2.659 -0.725 11.134 1.00 92.12 95 GLY A CA 1
ATOM 792 C C . GLY A 1 95 ? -1.972 -0.005 12.305 1.00 92.12 95 GLY A C 1
ATOM 793 O O . GLY A 1 95 ? -2.498 -0.034 13.417 1.00 92.12 95 GLY A O 1
ATOM 794 N N . HIS A 1 96 ? -0.848 0.677 12.051 1.00 92.69 96 HIS A N 1
ATOM 795 C CA . HIS A 1 96 ? -0.167 1.533 13.017 1.00 92.69 96 HIS A CA 1
ATOM 796 C C . HIS A 1 96 ? -0.727 2.962 13.011 1.00 92.69 96 HIS A C 1
ATOM 798 O O . HIS A 1 96 ? -1.229 3.407 14.040 1.00 92.69 96 HIS A O 1
ATOM 804 N N . VAL A 1 97 ? -0.660 3.657 11.866 1.00 92.00 97 VAL A N 1
ATOM 805 C CA . VAL A 1 97 ? -1.128 5.046 11.689 1.00 92.00 97 VAL A CA 1
ATOM 806 C C . VAL A 1 97 ? -1.635 5.285 10.260 1.00 92.00 97 VAL A C 1
ATOM 808 O O . VAL A 1 97 ? -1.105 4.727 9.298 1.00 92.00 97 VAL A O 1
ATOM 811 N N . LYS A 1 98 ? -2.666 6.119 10.100 1.00 90.19 98 LYS A N 1
ATOM 812 C CA . LYS A 1 98 ? -3.421 6.285 8.839 1.00 90.19 98 LYS A CA 1
ATOM 813 C C . LYS A 1 98 ? -2.653 6.967 7.709 1.00 90.19 98 LYS A C 1
ATOM 815 O O . LYS A 1 98 ? -2.931 6.726 6.536 1.00 90.19 98 LYS A O 1
ATOM 820 N N . GLU A 1 99 ? -1.638 7.751 8.036 1.00 88.75 99 GLU A N 1
ATOM 821 C CA . GLU A 1 99 ? -0.781 8.484 7.103 1.00 88.75 99 GLU A CA 1
ATOM 822 C C . GLU A 1 99 ? -0.055 7.551 6.125 1.00 88.75 99 GLU A C 1
ATOM 824 O O . GLU A 1 99 ? 0.259 7.943 4.997 1.00 88.75 99 GLU A O 1
ATOM 829 N N . HIS A 1 100 ? 0.160 6.292 6.515 1.00 94.12 100 HIS A N 1
ATOM 830 C CA . HIS A 1 100 ? 0.736 5.277 5.640 1.00 94.12 100 HIS A CA 1
ATOM 831 C C . HIS A 1 100 ? -0.124 4.979 4.399 1.00 94.12 100 HIS A C 1
ATOM 833 O O . HIS A 1 100 ? 0.422 4.574 3.369 1.00 94.12 100 HIS A O 1
ATOM 839 N N . ALA A 1 101 ? -1.431 5.263 4.423 1.00 91.69 101 ALA A N 1
ATOM 840 C CA . ALA A 1 101 ? -2.307 5.088 3.265 1.00 91.69 101 ALA A CA 1
ATOM 841 C C . ALA A 1 101 ? -1.858 5.947 2.071 1.00 91.69 101 ALA A C 1
ATOM 843 O O . ALA A 1 101 ? -1.875 5.505 0.921 1.00 91.69 101 ALA A O 1
ATOM 844 N N . LEU A 1 102 ? -1.340 7.145 2.353 1.00 88.75 102 LEU A N 1
ATOM 845 C CA . LEU A 1 102 ? -0.779 8.036 1.338 1.00 88.75 102 LEU A CA 1
ATOM 846 C C . LEU A 1 102 ? 0.467 7.430 0.694 1.00 88.75 102 LEU A C 1
ATOM 848 O O . LEU A 1 102 ? 0.665 7.528 -0.516 1.00 88.75 102 LEU A O 1
ATOM 852 N N . GLY A 1 103 ? 1.299 6.780 1.510 1.00 91.69 103 GLY A N 1
ATOM 853 C CA . GLY A 1 103 ? 2.466 6.041 1.046 1.00 91.69 103 GLY A CA 1
ATOM 854 C C . GLY A 1 103 ? 2.081 4.879 0.130 1.00 91.69 103 GLY A C 1
ATOM 855 O O . GLY A 1 103 ? 2.745 4.668 -0.886 1.00 91.69 103 GLY A O 1
ATOM 856 N N . ALA A 1 104 ? 1.003 4.160 0.451 1.00 95.06 104 ALA A N 1
ATOM 857 C CA . ALA A 1 104 ? 0.508 3.051 -0.362 1.00 95.06 104 ALA A CA 1
ATOM 858 C C . ALA A 1 104 ? 0.092 3.533 -1.758 1.00 95.06 104 ALA A C 1
ATOM 860 O O . ALA A 1 104 ? 0.614 3.048 -2.766 1.00 95.06 104 ALA A O 1
ATOM 861 N N . ALA A 1 105 ? -0.756 4.561 -1.818 1.00 90.19 105 ALA A N 1
ATOM 862 C CA . ALA A 1 105 ? -1.201 5.158 -3.072 1.00 90.19 105 ALA A CA 1
ATOM 863 C C . ALA A 1 105 ? -0.043 5.779 -3.875 1.00 90.19 105 ALA A C 1
ATOM 865 O O . ALA A 1 105 ? 0.042 5.604 -5.094 1.00 90.19 105 ALA A O 1
ATOM 866 N N . TRP A 1 106 ? 0.905 6.437 -3.197 1.00 90.00 106 TRP A N 1
ATOM 867 C CA . TRP A 1 106 ? 2.107 6.995 -3.820 1.00 90.00 106 TRP A CA 1
ATOM 868 C C . TRP A 1 106 ? 2.937 5.938 -4.545 1.00 90.00 106 TRP A C 1
ATOM 870 O O . TRP A 1 106 ? 3.333 6.117 -5.702 1.00 90.00 106 TRP A O 1
ATOM 880 N N . TYR A 1 107 ? 3.220 4.828 -3.865 1.00 93.75 107 TYR A N 1
ATOM 881 C CA . TYR A 1 107 ? 4.035 3.772 -4.445 1.00 93.75 107 TYR A CA 1
ATOM 882 C C . TYR A 1 107 ? 3.283 2.962 -5.497 1.00 93.75 107 TYR A C 1
ATOM 884 O O . TYR A 1 107 ? 3.909 2.575 -6.482 1.00 93.75 107 TYR A O 1
ATOM 892 N N . ALA A 1 108 ? 1.965 2.798 -5.375 1.00 94.38 108 ALA A N 1
ATOM 893 C CA . ALA A 1 108 ? 1.151 2.215 -6.436 1.00 94.38 108 ALA A CA 1
ATOM 894 C C . ALA A 1 108 ? 1.230 3.048 -7.730 1.00 94.38 108 ALA A C 1
ATOM 896 O O . ALA A 1 108 ? 1.549 2.519 -8.796 1.00 94.38 108 ALA A O 1
ATOM 897 N N . ALA A 1 109 ? 1.076 4.373 -7.633 1.00 89.50 109 ALA A N 1
ATOM 898 C CA . ALA A 1 109 ? 1.215 5.270 -8.782 1.00 89.50 109 ALA A CA 1
ATOM 899 C C . ALA A 1 109 ? 2.623 5.211 -9.410 1.00 89.50 109 ALA A C 1
ATOM 901 O O . ALA A 1 109 ? 2.760 5.199 -10.640 1.00 89.50 109 ALA A O 1
ATOM 902 N N . LYS A 1 110 ? 3.678 5.126 -8.581 1.00 86.94 110 LYS A N 1
ATOM 903 C CA . LYS A 1 110 ? 5.049 4.892 -9.067 1.00 86.94 110 LYS A CA 1
ATOM 904 C C . LYS A 1 110 ? 5.161 3.552 -9.799 1.00 86.94 110 LYS A C 1
ATOM 906 O O . LYS A 1 110 ? 5.741 3.523 -10.878 1.00 86.94 110 LYS A O 1
ATOM 911 N N . ALA A 1 111 ? 4.600 2.472 -9.264 1.00 91.62 111 ALA A N 1
ATOM 912 C CA . ALA A 1 111 ? 4.678 1.155 -9.890 1.00 91.62 111 ALA A CA 1
ATOM 913 C C . ALA A 1 111 ? 4.064 1.156 -11.303 1.00 91.62 111 ALA A C 1
ATOM 915 O O . ALA A 1 111 ? 4.737 0.764 -12.256 1.00 91.62 111 ALA A O 1
ATOM 916 N N . VAL A 1 112 ? 2.856 1.715 -11.458 1.00 90.94 112 VAL A N 1
ATOM 917 C CA . VAL A 1 112 ? 2.177 1.857 -12.762 1.00 90.94 112 VAL A CA 1
ATOM 918 C C . VAL A 1 112 ? 2.992 2.717 -13.731 1.00 90.94 112 VAL A C 1
ATOM 920 O O . VAL A 1 112 ? 3.222 2.322 -14.871 1.00 90.94 112 VAL A O 1
ATOM 923 N N . SER A 1 113 ? 3.490 3.869 -13.271 1.00 85.62 113 SER A N 1
ATOM 924 C CA . SER A 1 113 ? 4.244 4.804 -14.123 1.00 85.62 113 SER A CA 1
ATOM 925 C C . SER A 1 113 ? 5.565 4.229 -14.629 1.00 85.62 113 SER A C 1
ATOM 927 O O . SER A 1 113 ? 6.013 4.569 -15.721 1.00 85.62 113 SER A O 1
ATOM 929 N N . PHE A 1 114 ? 6.221 3.391 -13.824 1.00 85.88 114 PHE A N 1
ATOM 930 C CA . PHE A 1 114 ? 7.457 2.725 -14.225 1.00 85.88 114 PHE A CA 1
ATOM 931 C C . PHE A 1 114 ? 7.201 1.474 -15.068 1.00 85.88 114 PHE A C 1
ATOM 933 O O . PHE A 1 114 ? 8.041 1.153 -15.904 1.00 85.88 114 PHE A O 1
ATOM 940 N N . LYS A 1 115 ? 6.062 0.787 -14.900 1.00 89.19 115 LYS A N 1
ATOM 941 C CA . LYS A 1 115 ? 5.673 -0.320 -15.787 1.00 89.19 115 LYS A CA 1
ATOM 942 C C . LYS A 1 115 ? 5.372 0.202 -17.195 1.00 89.19 115 LYS A C 1
ATOM 944 O O . LYS A 1 115 ? 5.895 -0.350 -18.157 1.00 89.19 115 LYS A O 1
ATOM 949 N N . SER A 1 116 ? 4.602 1.288 -17.318 1.00 81.44 116 SER A N 1
ATOM 950 C CA . SER A 1 116 ? 4.171 1.825 -18.621 1.00 81.44 116 SER A CA 1
ATOM 951 C C . SER A 1 116 ? 5.303 2.397 -19.480 1.00 81.44 116 SER A C 1
ATOM 953 O O . SER A 1 116 ? 5.159 2.499 -20.692 1.00 81.44 116 SER A O 1
ATOM 955 N N . ARG A 1 117 ? 6.441 2.759 -18.879 1.00 69.69 117 ARG A N 1
ATOM 956 C CA . ARG A 1 117 ?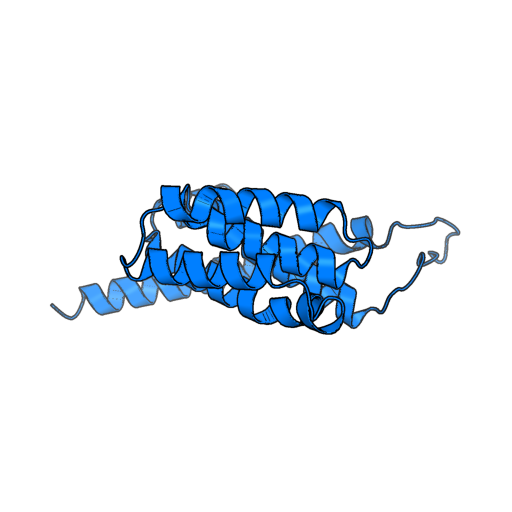 7.596 3.338 -19.590 1.00 69.69 117 ARG A CA 1
ATOM 957 C C . ARG A 1 117 ? 8.638 2.312 -20.039 1.00 69.69 117 ARG A C 1
ATOM 959 O O . ARG A 1 117 ? 9.628 2.699 -20.660 1.00 69.69 117 ARG A O 1
ATOM 966 N N . GLY A 1 118 ? 8.450 1.032 -19.705 1.00 59.19 118 GLY A N 1
ATOM 967 C CA . GLY A 1 118 ? 9.492 0.015 -19.840 1.00 59.19 118 GLY A CA 1
ATOM 968 C C . GLY A 1 118 ? 10.732 0.351 -18.998 1.00 59.19 118 GLY A C 1
ATOM 969 O O . GLY A 1 118 ? 10.831 1.404 -18.367 1.00 59.19 118 GLY A O 1
ATOM 970 N N . THR A 1 119 ? 11.724 -0.533 -18.972 1.00 50.81 119 THR A N 1
ATOM 971 C CA . THR A 1 119 ? 13.015 -0.323 -18.288 1.00 50.81 119 THR A CA 1
ATOM 972 C C . THR A 1 119 ? 13.899 0.699 -19.023 1.00 50.81 119 THR A C 1
ATOM 974 O O . THR A 1 119 ? 15.071 0.441 -19.292 1.00 50.81 119 THR A O 1
ATOM 977 N N . SER A 1 120 ? 13.339 1.850 -19.400 1.00 44.53 120 SER A N 1
ATOM 978 C CA . SER A 1 120 ? 14.017 2.929 -20.113 1.00 44.53 120 SER A CA 1
ATOM 979 C C . SER A 1 120 ? 15.148 3.496 -19.246 1.00 44.53 120 SER A C 1
ATOM 981 O O . SER A 1 120 ? 14.952 4.324 -18.351 1.00 44.53 120 SER A O 1
ATOM 983 N N . ARG A 1 121 ? 16.366 2.996 -19.494 1.00 49.94 121 ARG A N 1
ATOM 984 C CA . ARG A 1 121 ? 17.621 3.607 -19.054 1.00 49.94 121 ARG A CA 1
ATOM 985 C C . ARG A 1 121 ? 17.693 5.006 -19.667 1.00 49.94 121 ARG A C 1
ATOM 987 O O . ARG A 1 121 ? 17.731 5.131 -20.880 1.00 49.94 121 ARG A O 1
ATOM 994 N N . LYS A 1 122 ? 17.764 6.020 -18.798 1.00 47.06 122 LYS A N 1
ATOM 995 C CA . LYS A 1 122 ? 18.191 7.404 -19.071 1.00 47.06 122 LYS A CA 1
ATOM 996 C C . LYS A 1 122 ? 17.595 8.054 -20.339 1.00 47.06 122 LYS A C 1
ATOM 998 O O . LYS A 1 122 ? 18.125 7.916 -21.435 1.00 47.06 122 LYS A O 1
ATOM 1003 N N . SER A 1 123 ? 16.588 8.910 -20.173 1.00 48.88 123 SER A N 1
ATOM 1004 C CA . SER A 1 123 ? 16.164 9.844 -21.226 1.00 48.88 123 SER A CA 1
ATOM 1005 C C . SER A 1 123 ? 17.134 11.036 -21.321 1.00 48.88 123 SER A C 1
ATOM 1007 O O . SER A 1 123 ? 17.293 11.773 -20.341 1.00 48.88 123 SER A O 1
ATOM 1009 N N . LYS A 1 124 ? 17.771 11.240 -22.483 1.00 41.19 124 LYS A N 1
ATOM 1010 C CA . LYS A 1 124 ? 18.547 12.454 -22.812 1.00 41.19 124 LYS A CA 1
ATOM 1011 C C . LYS A 1 124 ? 17.594 13.627 -23.067 1.00 41.19 124 LYS A C 1
ATOM 1013 O O . LYS A 1 124 ? 16.621 13.468 -23.800 1.00 41.19 124 LYS A O 1
ATOM 1018 N N . LYS A 1 125 ? 17.869 14.806 -22.500 1.00 51.84 125 LYS A N 1
ATOM 1019 C CA . LYS A 1 125 ? 17.243 16.053 -22.971 1.00 51.84 125 LYS A CA 1
ATOM 1020 C C . LYS A 1 125 ? 17.861 16.499 -24.301 1.00 51.84 125 LYS A C 1
ATOM 1022 O O . LYS A 1 125 ? 19.020 16.196 -24.578 1.00 51.84 125 LYS A O 1
ATOM 1027 N N . SER A 1 126 ? 17.120 17.317 -25.050 1.00 49.62 126 SER A N 1
ATOM 1028 C CA . SER A 1 126 ? 17.598 18.038 -26.242 1.00 49.62 126 SER A CA 1
ATOM 1029 C C . SER A 1 126 ? 18.813 18.938 -25.978 1.00 49.62 126 SER A C 1
ATOM 1031 O O . SER A 1 126 ? 19.559 19.236 -26.898 1.00 49.62 126 SER A O 1
ATOM 1033 N N . ASN A 1 127 ? 19.055 19.327 -24.721 1.00 57.75 127 ASN A N 1
ATOM 1034 C CA . ASN A 1 127 ? 20.187 20.156 -24.298 1.00 57.75 127 ASN A CA 1
ATOM 1035 C C . ASN A 1 127 ? 21.369 19.360 -23.699 1.00 57.75 127 ASN A C 1
ATOM 1037 O O . ASN A 1 127 ? 22.173 19.920 -22.962 1.00 57.75 127 ASN A O 1
ATOM 1041 N N . GLY A 1 128 ? 21.455 18.048 -23.948 1.00 54.16 128 GLY A N 1
ATOM 1042 C CA . GLY A 1 128 ? 22.609 17.219 -23.570 1.00 54.16 128 GLY A CA 1
ATOM 1043 C C . GLY A 1 128 ? 22.654 16.738 -22.113 1.00 54.16 128 GLY A C 1
ATOM 1044 O O . GLY A 1 128 ? 23.407 15.813 -21.810 1.00 54.16 128 GLY A O 1
ATOM 1045 N N . ASN A 1 129 ? 21.816 17.272 -21.217 1.00 56.91 129 ASN A N 1
ATOM 1046 C CA . ASN A 1 129 ? 21.801 16.853 -19.813 1.00 56.91 129 ASN A CA 1
ATOM 1047 C C . ASN A 1 129 ? 21.028 15.543 -19.583 1.00 56.91 129 ASN A C 1
ATOM 1049 O O . ASN A 1 129 ? 19.905 15.348 -20.063 1.00 56.91 129 ASN A O 1
ATOM 1053 N N . TRP A 1 130 ? 21.623 14.655 -18.783 1.00 47.69 130 TRP A N 1
ATOM 1054 C CA . TRP A 1 130 ? 21.008 13.410 -18.329 1.00 47.69 130 TRP A CA 1
ATOM 1055 C C . TRP A 1 130 ? 20.039 13.678 -17.180 1.00 47.69 130 TRP A C 1
ATOM 1057 O O . TRP A 1 130 ? 20.408 14.283 -16.176 1.00 47.69 130 TRP A O 1
ATOM 1067 N N . ILE A 1 131 ? 18.807 13.186 -17.294 1.00 54.66 131 ILE A N 1
ATOM 1068 C CA . ILE A 1 131 ? 17.842 13.222 -16.193 1.00 54.66 131 ILE A CA 1
ATOM 1069 C C . ILE A 1 131 ? 17.630 11.808 -15.675 1.00 54.66 131 ILE A C 1
ATOM 1071 O O . ILE A 1 131 ? 17.364 10.884 -16.446 1.00 54.66 131 ILE A O 1
ATOM 1075 N N . ASP A 1 132 ? 17.713 11.646 -14.354 1.00 58.47 132 ASP A N 1
ATOM 1076 C CA . ASP A 1 132 ? 17.234 10.428 -13.715 1.00 58.47 132 ASP A CA 1
ATOM 1077 C C . ASP A 1 132 ? 15.723 10.308 -13.950 1.00 58.47 132 ASP A C 1
ATOM 1079 O O . ASP A 1 132 ? 14.925 11.138 -13.510 1.00 58.47 132 ASP A O 1
ATOM 1083 N N . SER A 1 133 ? 15.326 9.237 -14.633 1.00 57.97 133 SER A N 1
ATOM 1084 C CA . SER A 1 133 ? 13.928 8.834 -14.809 1.00 57.97 133 SER A CA 1
ATOM 1085 C C . SER A 1 133 ? 13.097 8.931 -13.515 1.00 57.97 133 SER A C 1
ATOM 1087 O O . SER A 1 133 ? 11.919 9.294 -13.575 1.00 57.97 133 SER A O 1
ATOM 1089 N N . LYS A 1 134 ? 13.704 8.692 -12.339 1.00 59.91 134 LYS A N 1
ATOM 1090 C CA . LYS A 1 134 ? 13.061 8.855 -11.026 1.00 59.91 134 LYS A CA 1
ATOM 1091 C C . LYS A 1 134 ? 12.751 10.303 -10.675 1.00 59.91 134 LYS A C 1
ATOM 1093 O O . LYS A 1 134 ? 11.652 10.554 -10.186 1.00 59.91 134 LYS A O 1
ATOM 1098 N N . SER A 1 135 ? 13.662 11.246 -10.918 1.00 60.41 135 SER A N 1
ATOM 1099 C CA . SER A 1 135 ? 13.473 12.651 -10.530 1.00 60.41 135 SER A CA 1
ATOM 1100 C C . SER A 1 135 ? 12.475 13.373 -11.439 1.00 60.41 135 SER A C 1
ATOM 1102 O O . SER A 1 135 ? 11.656 14.159 -10.959 1.00 60.41 135 SER A O 1
ATOM 1104 N N . SER A 1 136 ? 12.463 13.033 -12.731 1.00 64.56 136 SER A N 1
ATOM 1105 C CA . SER A 1 136 ? 11.524 13.586 -13.721 1.00 64.56 136 SER A CA 1
ATOM 1106 C C . SER A 1 136 ? 10.053 13.300 -13.378 1.00 64.56 136 SER A C 1
ATOM 1108 O O . SER A 1 136 ? 9.161 14.108 -13.635 1.00 64.56 136 SER A O 1
ATOM 1110 N N . LEU A 1 137 ? 9.795 12.150 -12.748 1.00 63.12 137 LEU A N 1
ATOM 1111 C CA . LEU A 1 137 ? 8.452 11.667 -12.428 1.00 63.12 137 LEU A CA 1
ATOM 1112 C C . LEU A 1 137 ? 7.876 12.198 -11.118 1.00 63.12 137 LEU A C 1
ATOM 1114 O O . LEU A 1 137 ? 6.664 12.120 -10.917 1.00 63.12 137 LEU A O 1
ATOM 1118 N N . GLU A 1 138 ? 8.703 12.732 -10.220 1.00 67.00 138 GLU A N 1
ATOM 1119 C CA . GLU A 1 138 ? 8.242 13.042 -8.868 1.00 67.00 138 GLU A CA 1
ATOM 1120 C C . GLU A 1 138 ? 7.196 14.156 -8.842 1.00 67.00 138 GLU A C 1
ATOM 1122 O O . GLU A 1 138 ? 6.181 14.019 -8.165 1.00 67.00 138 GLU A O 1
ATOM 1127 N N . LYS A 1 139 ? 7.396 15.246 -9.593 1.00 73.12 139 LYS A N 1
ATOM 1128 C CA . LYS A 1 139 ? 6.451 16.376 -9.580 1.00 73.12 139 LYS A CA 1
ATOM 1129 C C . LYS A 1 139 ? 5.085 16.013 -10.190 1.00 73.12 139 LYS A C 1
ATOM 1131 O O . LYS A 1 139 ? 4.086 16.267 -9.519 1.00 73.12 139 LYS A O 1
ATOM 1136 N N . PRO A 1 140 ? 4.992 15.417 -11.398 1.00 74.00 140 PRO A N 1
ATOM 1137 C CA . PRO A 1 140 ? 3.701 15.053 -11.988 1.00 74.00 140 PRO A CA 1
ATOM 1138 C C . PRO A 1 140 ? 2.944 14.015 -11.160 1.00 74.00 140 PRO A C 1
ATOM 1140 O O . PRO A 1 140 ? 1.749 14.176 -10.923 1.00 74.00 140 PRO A O 1
ATOM 1143 N N . LEU A 1 141 ? 3.645 12.992 -10.655 1.00 70.75 141 LEU A N 1
ATOM 1144 C CA . LEU A 1 141 ? 3.017 11.987 -9.804 1.00 70.75 141 LEU A CA 1
ATOM 1145 C C . LEU A 1 141 ? 2.467 12.617 -8.527 1.00 70.75 141 LEU A C 1
ATOM 1147 O O . LEU A 1 141 ? 1.357 12.270 -8.134 1.00 70.75 141 LEU A O 1
ATOM 1151 N N . ARG A 1 142 ? 3.216 13.526 -7.871 1.00 70.38 142 ARG A N 1
ATOM 1152 C CA . ARG A 1 142 ? 2.767 14.165 -6.615 1.00 70.38 142 ARG A CA 1
ATOM 1153 C C . ARG A 1 142 ? 1.468 14.924 -6.835 1.00 70.38 142 ARG A C 1
ATOM 1155 O O . ARG A 1 142 ? 0.540 14.744 -6.061 1.00 70.38 142 ARG A O 1
ATOM 1162 N N . ARG A 1 143 ? 1.372 15.684 -7.931 1.00 73.44 143 ARG A N 1
ATOM 1163 C CA . ARG A 1 143 ? 0.142 16.410 -8.279 1.00 73.44 143 ARG A CA 1
ATOM 1164 C C . ARG A 1 143 ? -1.040 15.472 -8.526 1.00 73.44 143 ARG A C 1
ATOM 1166 O O . ARG A 1 143 ? -2.129 15.744 -8.035 1.00 73.44 143 ARG A O 1
ATOM 1173 N N . ASN A 1 144 ? -0.830 14.370 -9.248 1.00 72.44 144 ASN A N 1
ATOM 1174 C CA . ASN A 1 144 ? -1.891 13.391 -9.498 1.00 72.44 144 ASN A CA 1
ATOM 1175 C C . ASN A 1 144 ? -2.323 12.672 -8.217 1.00 72.44 144 ASN A C 1
ATOM 1177 O O . ASN A 1 144 ? -3.514 12.452 -8.025 1.00 72.44 144 ASN A O 1
ATOM 1181 N N . LEU A 1 145 ? -1.382 12.341 -7.327 1.00 68.25 145 LEU A N 1
ATOM 1182 C CA . LEU A 1 145 ? -1.716 11.775 -6.024 1.00 68.25 145 LEU A CA 1
ATOM 1183 C C . LEU A 1 145 ? -2.516 12.774 -5.185 1.00 68.25 145 LEU A C 1
ATOM 1185 O O . LEU A 1 145 ? -3.532 12.388 -4.625 1.00 68.25 145 LEU A O 1
ATOM 1189 N N . ASP A 1 146 ? -2.095 14.040 -5.127 1.00 71.44 146 ASP A N 1
ATOM 1190 C CA . ASP A 1 146 ? -2.812 15.082 -4.386 1.00 71.44 146 ASP A CA 1
ATOM 1191 C C . ASP A 1 146 ? -4.242 15.266 -4.921 1.00 71.44 146 ASP A C 1
ATOM 1193 O O . ASP A 1 146 ? -5.167 15.437 -4.128 1.00 71.44 146 ASP A O 1
ATOM 1197 N N . LYS A 1 147 ? -4.441 15.192 -6.246 1.00 73.94 147 LYS A N 1
ATOM 1198 C CA . LYS A 1 147 ? -5.773 15.217 -6.868 1.00 73.94 147 LYS A CA 1
ATOM 1199 C C . LYS A 1 147 ? -6.594 13.980 -6.486 1.00 73.94 147 LYS A C 1
ATOM 1201 O O . LYS A 1 147 ? -7.645 14.130 -5.880 1.00 73.94 147 LYS A O 1
ATOM 1206 N N . ASN A 1 148 ? -6.082 12.776 -6.748 1.00 70.62 148 ASN A N 1
ATOM 1207 C CA . ASN A 1 148 ? -6.785 11.519 -6.457 1.00 70.62 148 ASN A CA 1
ATOM 1208 C C . ASN A 1 148 ? -7.122 11.365 -4.970 1.00 70.62 148 ASN A C 1
ATOM 1210 O O . ASN A 1 148 ? -8.155 10.808 -4.623 1.00 70.62 148 ASN A O 1
ATOM 1214 N N . LEU A 1 149 ? -6.250 11.849 -4.088 1.00 67.56 149 LEU A N 1
ATOM 1215 C CA . LEU A 1 149 ? -6.466 11.837 -2.649 1.00 67.56 149 LEU A CA 1
ATOM 1216 C C . LEU A 1 149 ? -7.561 12.817 -2.228 1.00 67.56 149 LEU A C 1
ATOM 1218 O O . LEU A 1 149 ? -8.372 12.472 -1.377 1.00 67.56 149 LEU A O 1
ATOM 1222 N N . ARG A 1 150 ? -7.602 14.020 -2.813 1.00 71.69 150 ARG A N 1
ATOM 1223 C CA . ARG A 1 150 ? -8.713 14.958 -2.591 1.00 71.69 150 ARG A CA 1
ATOM 1224 C C . ARG A 1 150 ? -10.027 14.355 -3.073 1.00 71.69 150 ARG A C 1
ATOM 1226 O O . ARG A 1 150 ? -10.984 14.358 -2.312 1.00 71.69 150 ARG A O 1
ATOM 1233 N N . ASP A 1 151 ? -10.043 13.796 -4.280 1.00 76.25 151 ASP A N 1
ATOM 1234 C CA . ASP A 1 151 ? -11.234 13.182 -4.872 1.00 76.25 151 ASP A CA 1
ATOM 1235 C C . ASP A 1 151 ? -11.715 11.987 -4.022 1.00 76.25 151 ASP A C 1
ATOM 1237 O O . ASP A 1 151 ? -12.894 11.906 -3.682 1.00 76.25 151 ASP A O 1
ATOM 1241 N N . PHE A 1 152 ? -10.794 11.118 -3.583 1.00 69.75 152 PHE A N 1
ATOM 1242 C CA . PHE A 1 152 ? -11.097 9.991 -2.696 1.00 69.75 152 PHE A CA 1
ATOM 1243 C C . PHE A 1 152 ? -11.639 10.441 -1.335 1.00 69.75 152 PHE A C 1
ATOM 1245 O O . PHE A 1 152 ? -12.661 9.925 -0.891 1.00 69.75 152 PHE A O 1
ATOM 1252 N N . ILE A 1 153 ? -10.982 11.396 -0.667 1.00 68.31 153 ILE A N 1
ATOM 1253 C CA . ILE A 1 153 ? -11.430 11.846 0.656 1.00 68.31 153 ILE A CA 1
ATOM 1254 C C . ILE A 1 153 ? -12.774 12.570 0.556 1.00 68.31 153 ILE A C 1
ATOM 1256 O O . ILE A 1 153 ? -13.632 12.342 1.401 1.00 68.31 153 ILE A O 1
ATOM 1260 N N . ASN A 1 154 ? -12.990 13.392 -0.473 1.00 70.31 154 ASN A N 1
ATOM 1261 C CA . ASN A 1 154 ? -14.283 14.038 -0.688 1.00 70.31 154 ASN A CA 1
ATOM 1262 C C . ASN A 1 154 ? -15.390 12.991 -0.878 1.00 70.31 154 ASN A C 1
ATOM 1264 O O . ASN A 1 154 ? -16.416 13.076 -0.214 1.00 70.31 154 ASN A O 1
ATOM 1268 N N . CYS A 1 155 ? -15.152 11.965 -1.703 1.00 66.06 155 CYS A N 1
ATOM 1269 C CA . CYS A 1 155 ? -16.094 10.861 -1.886 1.00 66.06 155 CYS A CA 1
ATOM 1270 C C . CYS A 1 155 ? -16.361 10.103 -0.576 1.00 66.06 155 CYS A C 1
ATOM 1272 O O . CYS A 1 155 ? -17.508 9.796 -0.266 1.00 66.06 155 CYS A O 1
ATOM 1274 N N . ALA A 1 156 ? -15.317 9.817 0.205 1.00 64.56 156 ALA A N 1
ATOM 1275 C CA . ALA A 1 156 ? -15.437 9.117 1.478 1.00 64.56 156 ALA A CA 1
ATOM 1276 C C . ALA A 1 156 ? -16.215 9.925 2.526 1.00 64.56 156 ALA A C 1
ATOM 1278 O O . ALA A 1 156 ? -17.060 9.365 3.214 1.00 64.56 156 ALA A O 1
ATOM 1279 N N . VAL A 1 157 ? -15.949 11.230 2.639 1.00 66.38 157 VAL A N 1
ATOM 1280 C CA . VAL A 1 157 ? -16.661 12.126 3.562 1.00 66.38 157 VAL A CA 1
ATOM 1281 C C . VAL A 1 157 ? -18.126 12.270 3.152 1.00 66.38 157 VAL A C 1
ATOM 1283 O O . VAL A 1 157 ? -18.992 12.186 4.017 1.0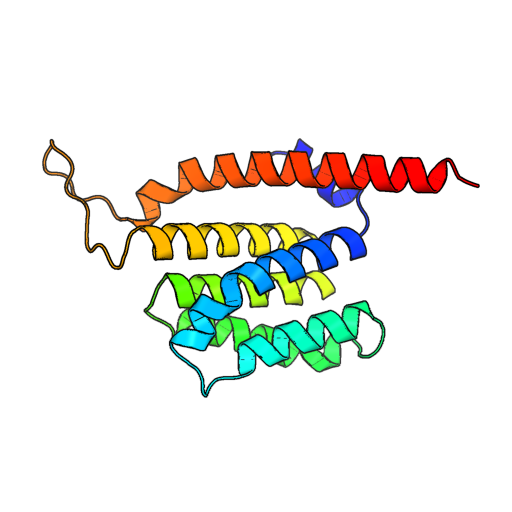0 66.38 157 VAL A O 1
ATOM 1286 N N . SER A 1 158 ? -18.420 12.427 1.857 1.00 66.88 158 SER A N 1
ATOM 1287 C CA . SER A 1 158 ? -19.801 12.442 1.355 1.00 66.88 158 SER A CA 1
ATOM 1288 C C . SER A 1 158 ? -20.533 11.140 1.684 1.00 66.88 158 SER A C 1
ATOM 1290 O O . SER A 1 158 ? -21.617 11.191 2.251 1.00 66.88 158 SER A O 1
ATOM 1292 N N . PHE A 1 159 ? -19.903 9.987 1.445 1.00 57.34 159 PHE A N 1
ATOM 1293 C CA . PHE A 1 159 ? -20.480 8.679 1.761 1.00 57.34 159 PHE A CA 1
ATOM 1294 C C . PHE A 1 159 ? -20.701 8.473 3.271 1.00 57.34 159 PHE A C 1
ATOM 1296 O O . PHE A 1 159 ? -21.739 7.969 3.688 1.00 57.34 159 PHE A O 1
ATOM 1303 N N . SER A 1 160 ? -19.760 8.904 4.119 1.00 56.09 160 SER A N 1
ATOM 1304 C CA . SER A 1 160 ? -19.942 8.881 5.577 1.00 56.09 160 SER A CA 1
ATOM 1305 C C . SER A 1 160 ? -21.065 9.811 6.049 1.00 56.09 160 SER A C 1
ATOM 1307 O O . SER A 1 160 ? -21.788 9.458 6.976 1.00 56.09 160 SER A O 1
ATOM 1309 N N . ASN A 1 161 ? -21.234 10.978 5.423 1.00 59.09 161 ASN A N 1
ATOM 1310 C CA . ASN A 1 161 ? -22.315 11.906 5.756 1.00 59.09 161 ASN A CA 1
ATOM 1311 C C . ASN A 1 161 ? -23.686 11.382 5.302 1.00 59.09 161 ASN A C 1
ATOM 1313 O O . ASN A 1 161 ? -24.658 11.549 6.030 1.00 59.09 161 ASN A O 1
ATOM 1317 N N . GLU A 1 162 ? -23.765 10.716 4.148 1.00 55.22 162 GLU A N 1
ATOM 1318 C CA . GLU A 1 162 ? -24.988 10.049 3.675 1.00 55.22 162 GLU A CA 1
ATOM 1319 C C . GLU A 1 162 ? -25.419 8.919 4.620 1.00 55.22 162 GLU A C 1
ATOM 1321 O O . GLU A 1 162 ? -26.593 8.841 4.984 1.00 55.22 162 GLU A O 1
ATOM 1326 N N . LEU A 1 163 ? -24.468 8.109 5.103 1.00 47.22 163 LEU A N 1
ATOM 1327 C CA . LEU A 1 163 ? -24.724 7.061 6.101 1.00 47.22 163 LEU A CA 1
ATOM 1328 C C . LEU A 1 163 ? -25.165 7.619 7.466 1.00 47.22 163 LEU A C 1
ATOM 1330 O O . LEU A 1 163 ? -25.939 6.975 8.166 1.00 47.22 163 LEU A O 1
ATOM 1334 N N . ASN A 1 164 ? -24.716 8.823 7.837 1.00 44.94 164 ASN A N 1
ATOM 1335 C CA . ASN A 1 164 ? -25.177 9.519 9.045 1.00 44.94 164 ASN A CA 1
ATOM 1336 C C . ASN A 1 164 ? -26.529 10.236 8.863 1.00 44.94 164 ASN A C 1
ATOM 1338 O O . ASN A 1 164 ? -27.119 10.659 9.851 1.00 44.94 164 ASN A O 1
ATOM 1342 N N . CYS A 1 165 ? -27.017 10.392 7.629 1.00 37.31 165 CYS A N 1
ATOM 1343 C CA . CYS A 1 165 ? -28.335 10.959 7.316 1.00 37.31 165 CYS A CA 1
ATOM 1344 C C . CYS A 1 165 ? -29.432 9.887 7.185 1.00 37.31 165 CY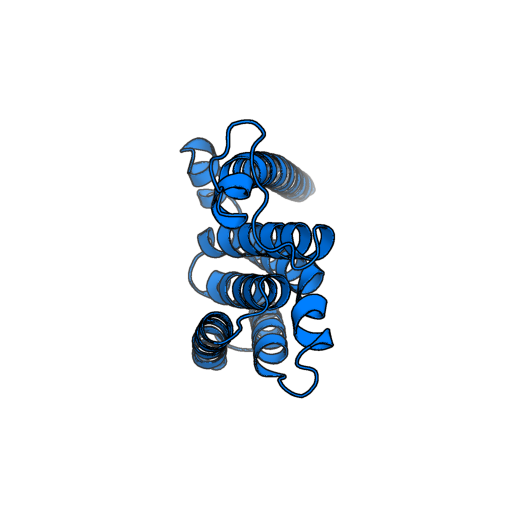S A C 1
ATOM 1346 O O . CYS A 1 165 ? -30.581 10.223 6.918 1.00 37.31 165 CYS A O 1
ATOM 1348 N N . THR A 1 166 ? -29.088 8.604 7.346 1.00 34.94 166 THR A N 1
ATOM 1349 C CA . THR A 1 166 ? -30.028 7.470 7.269 1.00 34.94 166 THR A CA 1
ATOM 1350 C C . THR A 1 166 ? -30.381 6.860 8.635 1.00 34.94 166 THR A C 1
ATOM 1352 O O . THR A 1 166 ? -30.833 5.716 8.690 1.00 34.94 166 THR A O 1
ATOM 1355 N N . ILE A 1 167 ? -30.213 7.612 9.731 1.00 34.19 167 ILE A N 1
ATOM 1356 C CA . ILE A 1 167 ? -30.678 7.251 11.086 1.00 34.19 167 ILE A CA 1
ATOM 1357 C C . ILE A 1 167 ? -31.660 8.308 11.583 1.00 34.19 167 ILE A C 1
ATOM 1359 O O . ILE A 1 167 ? -31.330 9.507 11.444 1.00 34.19 167 ILE A O 1
#

Sequence (167 aa):
MPEKVRELVAKADKQIFARWASECAERVLHYYEELYHNDRRSHLALKSFKDYLNGKIRFKEFRKLILETHRIAREKENLPARFAVRAVAQAASVGHVKEHALGAAWYAAKAVSFKSRGTSRKSKKSNGNWIDSKSSLEKPLRRNLDKNLRDFINCAVSFSNELNCTI

Foldseek 3Di:
DDPVLVVLLVPDDLLLLLVLLLVLLVLQQVVQCVPCVPDCLLVVLSVVLVCVSVVNDALVVNVVSLVVLLVVLVPDPQLLNSLSSQSSSLSSCSSVPSVSSLSNNLSSLRSVVDVVVDPDDWDADPVGDTDDPVVVVPVVSVVVSVVVSVVSSVVRVVVVVVVVVPD